Protein AF-A0A833QJR2-F1 (afdb_monomer_lite)

Radius of gyration: 20.32 Å; chains: 1; bounding box: 46×40×51 Å

Sequence (109 aa):
MKPFFLVALILAILLAFGTANAVQFQAFNYANGTAGGTRFDSQIGVRYTKQVMSTSTNFIWKTFNQKPADRKNVPLVIVAVEPDDYVAYMSNNAIHVSASYILRIIPAM

Structure (mmCIF, N/CA/C/O backbone):
data_AF-A0A833QJR2-F1
#
_entry.id   AF-A0A833QJR2-F1
#
loop_
_atom_site.group_PDB
_atom_site.id
_atom_site.type_symbol
_atom_site.label_atom_id
_atom_site.label_alt_id
_atom_site.label_comp_id
_atom_site.label_asym_id
_atom_site.label_entity_id
_atom_site.label_seq_id
_atom_site.pdbx_PDB_ins_code
_atom_site.Cartn_x
_atom_site.Cartn_y
_atom_site.Cartn_z
_atom_site.occupancy
_atom_site.B_iso_or_equiv
_atom_site.auth_seq_id
_atom_site.auth_comp_id
_atom_site.auth_asym_id
_atom_site.auth_atom_id
_atom_site.pdbx_PDB_model_num
ATOM 1 N N . MET A 1 1 ? -31.404 27.310 29.803 1.00 57.66 1 MET A N 1
ATOM 2 C CA . MET A 1 1 ? -30.860 25.946 30.009 1.00 57.66 1 MET A CA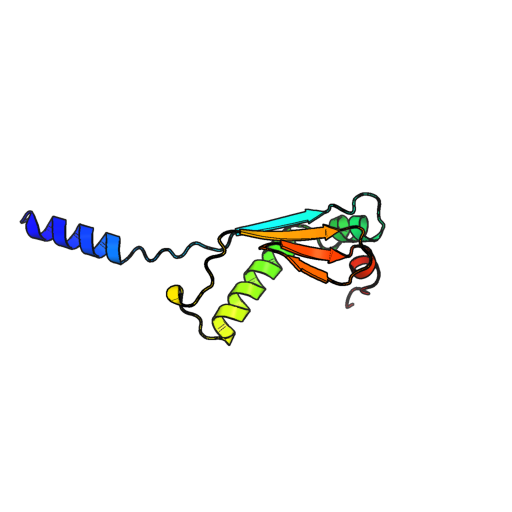 1
ATOM 3 C C . MET A 1 1 ? -29.735 26.046 31.029 1.00 57.66 1 MET A C 1
ATOM 5 O O . MET A 1 1 ? -28.914 26.942 30.897 1.00 57.66 1 MET A O 1
ATOM 9 N N . LYS A 1 2 ? -29.755 25.244 32.102 1.00 64.56 2 LYS A N 1
ATOM 10 C CA . LYS A 1 2 ? -28.814 25.388 33.231 1.00 64.56 2 LYS A CA 1
ATOM 11 C C . LYS A 1 2 ? -27.372 25.087 32.768 1.00 64.56 2 LYS A C 1
ATOM 13 O O . LYS A 1 2 ? -27.196 24.102 32.053 1.00 64.56 2 LYS A O 1
ATOM 18 N N . PRO A 1 3 ? -26.352 25.864 33.182 1.00 68.75 3 PRO A N 1
ATOM 19 C CA . PRO A 1 3 ? -24.968 25.737 32.695 1.00 68.75 3 PRO A CA 1
ATOM 20 C C . PRO A 1 3 ? -24.373 24.338 32.921 1.00 68.75 3 PRO A C 1
ATOM 22 O O . PRO A 1 3 ? -23.627 23.840 32.085 1.00 68.75 3 PRO A O 1
ATOM 25 N N . PHE A 1 4 ? -24.799 23.649 33.983 1.00 73.44 4 PHE A N 1
ATOM 26 C CA . PHE A 1 4 ? -24.443 22.253 34.255 1.00 73.44 4 PHE A CA 1
ATOM 27 C C . PHE A 1 4 ? -24.831 21.277 33.135 1.00 73.44 4 PHE A C 1
ATOM 29 O O . PHE A 1 4 ? -24.091 20.338 32.862 1.00 73.44 4 PHE A O 1
ATOM 36 N N . PHE A 1 5 ? -25.961 21.503 32.459 1.00 80.56 5 PHE A N 1
ATOM 37 C CA . PHE A 1 5 ? -26.412 20.637 31.367 1.00 80.56 5 PHE A CA 1
ATOM 38 C C . PHE A 1 5 ? -25.533 20.799 30.118 1.00 80.56 5 PHE A C 1
ATOM 40 O O . PHE A 1 5 ? -25.240 19.823 29.437 1.00 80.56 5 PHE A O 1
ATOM 47 N N . LEU A 1 6 ? -25.062 22.023 29.852 1.00 81.44 6 LEU A N 1
ATOM 48 C CA . LEU A 1 6 ? -24.154 22.315 28.740 1.00 81.44 6 LEU A CA 1
ATOM 49 C C . LEU A 1 6 ? -22.768 21.704 28.975 1.00 81.44 6 LEU A C 1
ATOM 51 O O . LEU A 1 6 ? -22.211 21.092 28.071 1.00 81.44 6 LEU A O 1
ATOM 55 N N . VAL A 1 7 ? -22.241 21.803 30.199 1.00 84.81 7 VAL A N 1
ATOM 56 C CA . VAL A 1 7 ? -20.946 21.206 30.569 1.00 84.81 7 VAL A CA 1
ATOM 57 C C . VAL A 1 7 ? -20.992 19.677 30.478 1.00 84.81 7 VAL A C 1
ATOM 59 O O . VAL A 1 7 ? -20.098 19.075 29.887 1.00 84.81 7 VAL A O 1
ATOM 62 N N . ALA A 1 8 ? -22.055 19.048 30.989 1.00 86.12 8 ALA A N 1
ATOM 63 C CA . ALA A 1 8 ? -22.240 17.600 30.891 1.00 86.12 8 ALA A CA 1
ATOM 64 C C . ALA A 1 8 ? -22.364 17.119 29.433 1.00 86.12 8 ALA A C 1
ATOM 66 O O . ALA A 1 8 ? -21.797 16.088 29.078 1.00 86.12 8 ALA A O 1
ATOM 67 N N . LEU A 1 9 ? -23.050 17.885 28.576 1.00 86.12 9 LEU A N 1
ATOM 68 C CA . LEU A 1 9 ? -23.179 17.575 27.152 1.00 86.12 9 LEU A CA 1
ATOM 69 C C . LEU A 1 9 ? -21.832 17.680 26.418 1.00 86.12 9 LEU A C 1
ATOM 71 O O . LEU A 1 9 ? -21.506 16.806 25.622 1.00 86.12 9 LEU A O 1
ATOM 75 N N . ILE A 1 10 ? -21.024 18.701 26.720 1.00 84.00 10 ILE A N 1
ATOM 76 C CA . ILE A 1 10 ? -19.678 18.865 26.148 1.00 84.00 10 ILE A CA 1
ATOM 77 C C . ILE A 1 10 ? -18.768 17.700 26.564 1.00 84.00 10 ILE A C 1
ATOM 79 O O . ILE A 1 10 ? -18.118 17.103 25.711 1.00 84.00 10 ILE A O 1
ATOM 83 N N . LEU A 1 11 ? -18.766 17.319 27.846 1.00 81.88 11 LEU A N 1
ATOM 84 C CA . LEU A 1 11 ? -18.008 16.163 28.342 1.00 81.88 11 LEU A CA 1
ATOM 85 C C . LEU A 1 11 ? -18.450 14.848 27.681 1.00 81.88 11 LEU A C 1
ATOM 87 O O . LEU A 1 11 ? -17.601 14.053 27.287 1.00 81.88 11 LEU A O 1
ATOM 91 N N . ALA A 1 12 ? -19.756 14.636 27.496 1.00 79.69 12 ALA A N 1
ATOM 92 C CA . ALA A 1 12 ? -20.280 13.459 26.803 1.00 79.69 12 ALA A CA 1
ATOM 93 C C . ALA A 1 12 ? -19.861 13.412 25.322 1.00 79.69 12 ALA A C 1
ATOM 95 O O . ALA A 1 12 ? -19.518 12.347 24.814 1.00 79.69 12 ALA A O 1
ATOM 96 N N . ILE A 1 13 ? -19.832 14.563 24.644 1.00 74.94 13 ILE A N 1
ATOM 97 C CA . ILE A 1 13 ? -19.364 14.685 23.258 1.00 74.94 13 ILE A CA 1
ATOM 98 C C . ILE A 1 13 ? -17.854 14.393 23.160 1.00 74.94 13 ILE A C 1
ATOM 100 O O . ILE A 1 13 ? -17.442 13.622 22.297 1.00 74.94 13 ILE A O 1
ATOM 104 N N . LEU A 1 14 ? -17.031 14.929 24.070 1.00 69.25 14 LEU A N 1
ATOM 105 C CA . LEU A 1 14 ? -15.589 14.639 24.129 1.00 69.25 14 LEU A CA 1
ATOM 106 C C . LEU A 1 14 ? -15.289 13.154 24.383 1.00 69.25 14 LEU A C 1
ATOM 108 O O . LEU A 1 14 ? -14.364 12.613 23.785 1.00 69.25 14 LEU A O 1
ATOM 112 N N . LEU A 1 15 ? -16.083 12.488 25.224 1.00 63.66 15 LEU A N 1
ATOM 113 C CA . LEU A 1 15 ? -15.967 11.047 25.477 1.00 63.66 15 LEU A CA 1
ATOM 114 C C . LEU A 1 15 ? -16.461 10.190 24.296 1.00 63.66 15 LEU A C 1
ATOM 116 O O . LEU A 1 15 ? -16.016 9.054 24.140 1.00 63.66 15 LEU A O 1
ATOM 120 N N . ALA A 1 16 ? -17.364 10.719 23.464 1.00 60.84 16 ALA A N 1
ATOM 121 C CA . ALA A 1 16 ? -17.889 10.037 22.280 1.00 60.84 16 ALA A CA 1
ATOM 122 C C . ALA A 1 16 ? -16.958 10.132 21.058 1.00 60.84 16 ALA A C 1
ATOM 124 O O . ALA A 1 16 ? -17.050 9.294 20.157 1.00 60.84 16 ALA A O 1
ATOM 125 N N . PHE A 1 17 ? -16.026 11.092 21.030 1.00 54.88 17 PHE A N 1
ATOM 126 C CA . PHE A 1 17 ? -14.938 11.123 20.051 1.00 54.88 17 PHE A CA 1
ATOM 127 C C . PHE A 1 17 ? -13.870 10.084 20.406 1.00 54.88 17 PHE A C 1
ATOM 129 O O . PHE A 1 17 ? -12.735 10.401 20.760 1.00 54.88 17 PHE A O 1
ATOM 136 N N . GLY A 1 18 ? -14.231 8.806 20.283 1.00 52.62 18 GLY A N 1
ATOM 137 C CA . GLY A 1 18 ? -13.243 7.748 20.156 1.00 52.62 18 GLY A CA 1
ATOM 138 C C . GLY A 1 18 ? -12.314 8.098 18.996 1.00 52.62 18 GLY A C 1
ATOM 139 O O . GLY A 1 18 ? -12.777 8.420 17.901 1.00 52.62 18 GLY A O 1
ATOM 140 N N . THR A 1 19 ? -11.007 8.067 19.238 1.00 50.69 19 THR A N 1
ATOM 141 C CA . THR A 1 19 ? -9.963 8.316 18.242 1.00 50.69 19 THR A CA 1
ATOM 142 C C . THR A 1 19 ? -9.937 7.181 17.217 1.00 50.69 19 THR A C 1
ATOM 144 O O . THR A 1 19 ? -9.024 6.361 17.164 1.00 50.69 19 THR A O 1
ATOM 147 N N . ALA A 1 20 ? -10.959 7.109 16.367 1.00 53.94 20 ALA A N 1
ATOM 148 C CA . ALA A 1 20 ? -10.938 6.301 15.163 1.00 53.94 20 ALA A CA 1
ATOM 149 C C . ALA A 1 20 ? -10.008 6.988 14.155 1.00 53.94 20 ALA A C 1
ATOM 151 O O . ALA A 1 20 ? -10.451 7.563 13.164 1.00 53.94 20 ALA A O 1
ATOM 152 N N . ASN A 1 21 ? -8.703 6.963 14.427 1.00 62.31 21 ASN A N 1
ATOM 153 C CA . ASN A 1 21 ? -7.713 7.349 13.439 1.00 62.31 21 ASN A CA 1
ATOM 154 C C . ASN A 1 21 ? -7.785 6.310 12.321 1.00 62.31 21 ASN A C 1
ATOM 156 O O . ASN A 1 21 ? -7.319 5.178 12.468 1.00 62.31 21 ASN A O 1
ATOM 160 N N . ALA A 1 22 ? -8.448 6.670 11.225 1.00 77.88 22 ALA A N 1
ATOM 161 C CA . ALA A 1 22 ? -8.428 5.866 10.020 1.00 77.88 22 ALA A CA 1
ATOM 162 C C . ALA A 1 22 ? -6.968 5.716 9.573 1.00 77.88 22 ALA A C 1
ATOM 164 O O . ALA A 1 22 ? -6.253 6.710 9.436 1.00 77.88 22 ALA A O 1
ATOM 165 N N . VAL A 1 23 ? -6.526 4.473 9.375 1.00 92.69 23 VAL A N 1
ATOM 166 C CA . VAL A 1 23 ? -5.175 4.189 8.884 1.00 92.69 23 VAL A CA 1
ATOM 167 C C . VAL A 1 23 ? -5.027 4.819 7.503 1.00 92.69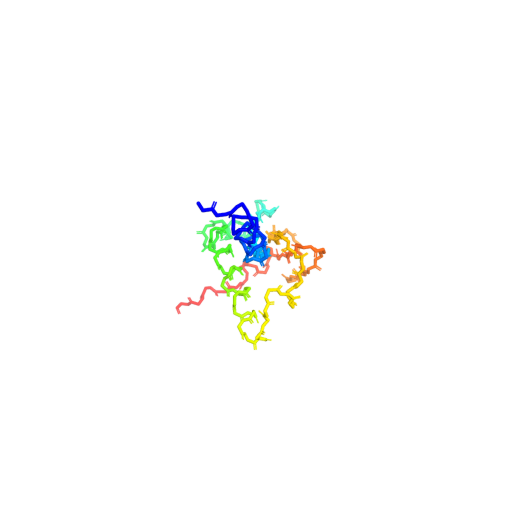 23 VAL A C 1
ATOM 169 O O . VAL A 1 23 ? -5.826 4.556 6.601 1.00 92.69 23 VAL A O 1
ATOM 172 N N . GLN A 1 24 ? -4.013 5.663 7.338 1.00 96.00 24 GLN A N 1
ATOM 173 C CA . GLN A 1 24 ? -3.659 6.232 6.049 1.00 96.00 24 GLN A CA 1
ATOM 174 C C . GLN A 1 24 ? -2.782 5.250 5.277 1.00 96.00 24 GLN A C 1
ATOM 176 O O . GLN A 1 24 ? -1.898 4.607 5.841 1.00 96.00 24 GLN A O 1
ATOM 181 N N . PHE A 1 25 ? -3.006 5.168 3.967 1.00 97.25 25 PHE A N 1
ATOM 182 C CA . PHE A 1 25 ? -2.230 4.307 3.080 1.00 97.25 25 PHE A CA 1
ATOM 183 C C . PHE A 1 25 ? -1.534 5.128 2.005 1.00 97.25 25 PHE A C 1
ATOM 185 O O . PHE A 1 25 ? -2.166 5.931 1.304 1.00 97.25 25 PHE A O 1
ATOM 192 N N . GLN A 1 26 ? -0.242 4.878 1.843 1.00 98.19 26 GLN A N 1
ATOM 193 C CA . GLN A 1 26 ? 0.564 5.387 0.741 1.00 98.19 26 GLN A CA 1
ATOM 194 C C . GLN A 1 26 ? 1.197 4.216 -0.003 1.00 98.19 26 GLN A C 1
ATOM 196 O O . GLN A 1 26 ? 1.431 3.157 0.577 1.00 98.19 26 GLN A O 1
ATOM 201 N N . ALA A 1 27 ? 1.444 4.398 -1.296 1.00 98.00 27 ALA A N 1
ATOM 202 C CA . ALA A 1 27 ? 2.179 3.431 -2.089 1.00 98.00 27 ALA A CA 1
ATOM 203 C C . ALA A 1 27 ? 3.111 4.166 -3.050 1.00 98.00 27 ALA A C 1
ATOM 205 O O . ALA A 1 27 ? 2.711 5.177 -3.631 1.00 98.00 27 ALA A O 1
ATOM 206 N N . PHE A 1 28 ? 4.326 3.652 -3.199 1.00 98.12 28 PHE A N 1
ATOM 207 C CA . PHE A 1 28 ? 5.377 4.234 -4.021 1.00 98.12 28 PHE A CA 1
ATOM 208 C C . PHE A 1 28 ? 6.027 3.163 -4.887 1.00 98.12 28 PHE A C 1
ATOM 210 O O . PHE A 1 28 ? 6.212 2.027 -4.449 1.00 98.12 28 PHE A O 1
ATOM 217 N N . ASN A 1 29 ? 6.397 3.554 -6.104 1.00 97.81 29 ASN A N 1
ATOM 218 C CA . ASN A 1 29 ? 7.236 2.756 -6.981 1.00 97.81 29 ASN A CA 1
A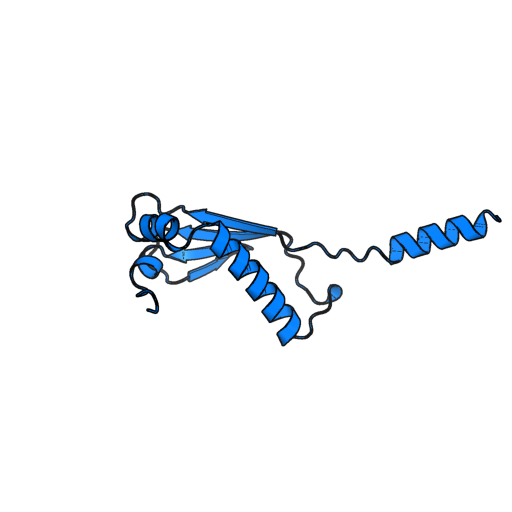TOM 219 C C . ASN A 1 29 ? 8.666 3.305 -6.953 1.00 97.81 29 ASN A C 1
ATOM 221 O O . ASN A 1 29 ? 8.949 4.340 -7.555 1.00 97.81 29 ASN A O 1
ATOM 225 N N . TYR A 1 30 ? 9.555 2.621 -6.235 1.00 97.81 30 TYR A N 1
ATOM 226 C CA . TYR A 1 30 ? 10.991 2.909 -6.226 1.00 97.81 30 TYR A CA 1
ATOM 227 C C . TYR A 1 30 ? 11.757 2.077 -7.263 1.00 97.81 30 TYR A C 1
ATOM 229 O O . TYR A 1 30 ? 12.937 2.318 -7.494 1.00 97.81 30 TYR A O 1
ATOM 237 N N . ALA A 1 31 ? 11.089 1.146 -7.947 1.00 97.06 31 ALA A N 1
ATOM 238 C CA . ALA A 1 31 ? 11.672 0.277 -8.964 1.00 97.06 31 ALA A CA 1
ATOM 239 C C . ALA A 1 31 ? 11.541 0.843 -10.393 1.00 97.06 31 ALA A C 1
ATOM 241 O O . ALA A 1 31 ? 11.377 0.088 -11.360 1.00 97.06 31 ALA A O 1
ATOM 242 N N . ASN A 1 32 ? 11.594 2.170 -10.541 1.00 93.75 32 ASN A N 1
ATOM 243 C CA . ASN A 1 32 ? 11.513 2.841 -11.840 1.00 93.75 32 ASN A CA 1
ATOM 244 C C . ASN A 1 32 ? 12.623 2.348 -12.781 1.00 93.75 32 ASN A C 1
ATOM 246 O O . ASN A 1 32 ? 13.777 2.214 -12.382 1.00 93.75 32 ASN A O 1
ATOM 250 N N . GLY A 1 33 ? 12.270 2.069 -14.037 1.00 94.00 33 GLY A N 1
ATOM 251 C CA . GLY A 1 33 ? 13.197 1.521 -15.034 1.00 94.00 33 GLY A CA 1
ATOM 252 C C . GLY A 1 33 ? 13.342 -0.006 -15.009 1.00 94.00 33 GLY A C 1
ATOM 253 O O . GLY A 1 33 ? 13.946 -0.565 -15.921 1.00 94.00 33 GLY A O 1
ATOM 254 N N . THR A 1 34 ? 12.750 -0.702 -14.033 1.00 96.44 34 THR A N 1
ATOM 255 C CA . THR A 1 34 ? 12.636 -2.169 -14.062 1.00 96.44 34 THR A CA 1
ATOM 256 C C . THR A 1 34 ? 11.343 -2.604 -14.754 1.00 96.44 34 THR A C 1
ATOM 258 O O . THR A 1 34 ? 10.316 -1.932 -14.649 1.00 96.44 34 THR A O 1
ATOM 261 N N . ALA A 1 35 ? 11.345 -3.774 -15.400 1.00 95.88 35 ALA A N 1
ATOM 262 C CA . ALA A 1 35 ? 10.131 -4.328 -16.008 1.00 95.88 35 ALA A CA 1
ATOM 263 C C . ALA A 1 35 ? 9.010 -4.569 -14.974 1.00 95.88 35 ALA A C 1
ATOM 265 O O . ALA A 1 35 ? 7.832 -4.380 -15.274 1.00 95.88 35 ALA A O 1
ATOM 266 N N . GLY A 1 36 ? 9.373 -4.933 -13.740 1.00 95.56 36 GLY A N 1
ATOM 267 C CA . GLY A 1 36 ? 8.435 -5.075 -12.628 1.00 95.56 36 GLY A CA 1
ATOM 268 C C . GLY A 1 36 ? 7.812 -3.754 -12.181 1.00 95.56 36 GLY A C 1
ATOM 269 O O . GLY A 1 36 ? 6.599 -3.685 -12.001 1.00 95.56 36 GLY A O 1
ATOM 270 N N . GLY A 1 37 ? 8.616 -2.692 -12.074 1.00 96.88 37 GLY A N 1
ATOM 271 C CA . GLY A 1 37 ? 8.134 -1.342 -11.785 1.00 96.88 37 GLY A CA 1
ATOM 272 C C . GLY A 1 37 ? 7.219 -0.816 -12.891 1.00 96.88 37 GLY A C 1
ATOM 273 O O . GLY A 1 37 ? 6.123 -0.342 -12.606 1.00 96.88 37 GLY A O 1
ATOM 274 N N . THR A 1 38 ? 7.595 -0.991 -14.163 1.00 97.50 38 THR A N 1
ATOM 275 C CA . THR A 1 38 ? 6.726 -0.648 -15.304 1.00 97.50 38 THR A CA 1
ATOM 276 C C . THR A 1 38 ? 5.402 -1.402 -15.250 1.00 97.50 38 THR A C 1
ATOM 278 O O . THR A 1 38 ? 4.340 -0.829 -15.505 1.00 97.50 38 THR A O 1
ATOM 281 N N . ARG A 1 39 ? 5.435 -2.690 -14.898 1.00 95.75 39 ARG A N 1
ATOM 282 C CA . ARG A 1 39 ? 4.221 -3.485 -14.735 1.00 95.75 39 ARG A CA 1
ATOM 283 C C . ARG A 1 39 ? 3.360 -2.993 -13.574 1.00 95.75 39 ARG A C 1
ATOM 285 O O . ARG A 1 39 ? 2.143 -2.917 -13.730 1.00 95.75 39 ARG A O 1
ATOM 292 N N . PHE A 1 40 ? 3.969 -2.643 -12.442 1.00 96.38 40 PHE A N 1
ATOM 293 C CA . PHE A 1 40 ? 3.249 -2.054 -11.320 1.00 96.38 40 PHE A CA 1
ATOM 294 C C . PHE A 1 40 ? 2.501 -0.794 -11.761 1.00 96.38 40 PHE A C 1
ATOM 296 O O . PHE A 1 40 ? 1.290 -0.741 -11.581 1.00 96.38 40 PHE A O 1
ATOM 303 N N . ASP A 1 41 ? 3.165 0.160 -12.410 1.00 97.06 41 ASP A N 1
ATOM 304 C CA . ASP A 1 41 ? 2.525 1.419 -12.812 1.00 97.06 41 ASP A CA 1
ATOM 305 C C . ASP A 1 41 ? 1.435 1.238 -13.875 1.00 97.06 41 ASP A C 1
ATOM 307 O O . ASP A 1 41 ? 0.408 1.914 -13.828 1.00 97.06 41 ASP A O 1
ATOM 311 N N . SER A 1 42 ? 1.637 0.318 -14.822 1.00 95.19 42 SER A N 1
ATOM 312 C CA . SER A 1 42 ? 0.725 0.130 -15.960 1.00 95.19 42 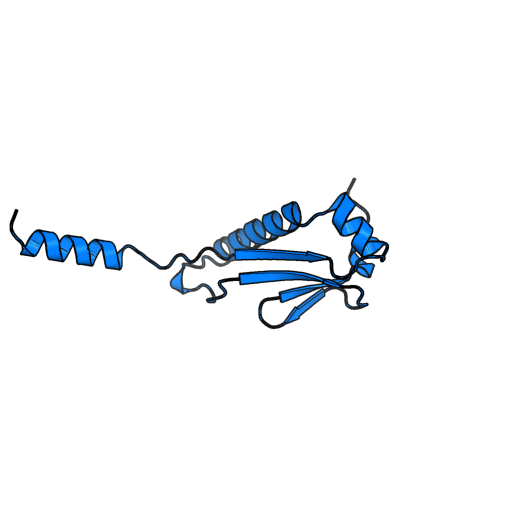SER A CA 1
ATOM 313 C C . SER A 1 42 ? -0.470 -0.783 -15.679 1.00 95.19 42 SER A C 1
ATOM 315 O O . SER A 1 42 ? -1.518 -0.597 -16.295 1.00 95.19 42 SER A O 1
ATOM 317 N N . GLN A 1 43 ? -0.336 -1.771 -14.786 1.00 95.00 43 GLN A N 1
ATOM 318 C CA . GLN A 1 43 ? -1.356 -2.815 -14.587 1.00 95.00 43 GLN A CA 1
ATOM 319 C C . GLN A 1 43 ? -1.951 -2.853 -13.177 1.00 95.00 43 GLN A C 1
ATOM 321 O O . GLN A 1 43 ? -3.079 -3.311 -13.014 1.00 95.00 43 GLN A O 1
ATOM 326 N N . ILE A 1 44 ? -1.214 -2.411 -12.153 1.00 94.88 44 ILE A N 1
ATOM 327 C CA . ILE A 1 44 ? -1.642 -2.503 -10.748 1.00 94.88 44 ILE A CA 1
ATOM 328 C C . ILE A 1 44 ? -1.979 -1.102 -10.236 1.00 94.88 44 ILE A C 1
ATOM 330 O O . ILE A 1 44 ? -3.131 -0.773 -9.967 1.00 94.88 44 ILE A O 1
ATOM 334 N N . GLY A 1 45 ? -0.968 -0.249 -10.143 1.00 95.75 45 GLY A N 1
ATOM 335 C CA . GLY A 1 45 ? -1.077 1.154 -9.798 1.00 95.75 45 GLY A CA 1
ATOM 336 C C . GLY A 1 45 ? -1.259 1.426 -8.304 1.00 95.75 45 GLY A C 1
ATOM 337 O O . GLY A 1 45 ? -1.783 0.634 -7.511 1.00 95.75 45 GLY A O 1
ATOM 338 N N . VAL A 1 46 ? -0.861 2.638 -7.919 1.00 97.62 46 VAL A N 1
ATOM 339 C CA . VAL A 1 46 ? -0.951 3.157 -6.544 1.00 97.62 46 VAL A CA 1
ATOM 340 C C . VAL A 1 46 ? -2.390 3.153 -6.019 1.00 97.62 46 VAL A C 1
ATOM 342 O O . VAL A 1 46 ? -2.632 2.809 -4.861 1.00 97.62 46 VAL A O 1
ATOM 345 N N . ARG A 1 47 ? -3.369 3.514 -6.859 1.00 97.75 47 ARG A N 1
ATOM 346 C CA . ARG A 1 47 ? -4.780 3.604 -6.448 1.00 97.75 47 ARG A CA 1
ATOM 347 C C . ARG A 1 47 ? -5.335 2.247 -6.020 1.00 97.75 47 ARG A C 1
ATOM 349 O O . ARG A 1 47 ? -5.906 2.151 -4.934 1.00 97.75 47 ARG A O 1
ATOM 356 N N . TYR A 1 48 ? -5.157 1.222 -6.851 1.00 96.81 48 TYR A N 1
ATOM 357 C CA . TYR A 1 48 ? -5.615 -0.130 -6.542 1.00 96.81 48 TYR A CA 1
ATOM 358 C C . TYR A 1 48 ? -4.897 -0.686 -5.310 1.00 96.81 48 TYR A C 1
ATOM 360 O O . TYR A 1 48 ? -5.540 -1.220 -4.412 1.00 96.81 48 TYR A O 1
ATOM 368 N N . THR A 1 49 ? -3.585 -0.459 -5.204 1.00 97.50 49 THR A N 1
ATOM 369 C CA . THR A 1 49 ? -2.789 -0.878 -4.040 1.00 97.50 49 THR A CA 1
ATOM 370 C C . THR A 1 49 ? -3.357 -0.311 -2.738 1.00 97.50 49 THR A C 1
ATOM 372 O O . THR A 1 49 ? -3.610 -1.054 -1.792 1.00 97.50 49 THR A O 1
ATOM 375 N N . LYS A 1 50 ? -3.660 0.993 -2.693 1.00 97.75 50 LYS A N 1
ATOM 376 C CA . LYS A 1 50 ? -4.290 1.632 -1.524 1.00 97.75 50 LYS A CA 1
ATOM 377 C C . LYS A 1 50 ? -5.683 1.073 -1.218 1.00 97.75 50 LYS A C 1
ATOM 379 O O . LYS A 1 50 ? -6.034 0.931 -0.047 1.00 97.75 50 LYS A O 1
ATOM 384 N N . GLN A 1 51 ? -6.471 0.755 -2.245 1.00 97.25 51 GLN A N 1
ATOM 385 C CA . GLN A 1 51 ? -7.782 0.129 -2.075 1.00 97.25 51 GLN A CA 1
ATOM 386 C C . GLN A 1 51 ? -7.652 -1.266 -1.450 1.00 97.25 51 GLN A C 1
ATOM 388 O O . GLN A 1 51 ? -8.318 -1.541 -0.455 1.00 97.25 51 GLN A O 1
ATOM 393 N N . VAL A 1 52 ? -6.767 -2.117 -1.979 1.00 97.06 52 VAL A N 1
ATOM 394 C CA . VAL A 1 52 ? -6.503 -3.455 -1.428 1.00 97.06 52 VAL A CA 1
ATOM 395 C C . VAL A 1 52 ? -5.998 -3.356 0.007 1.00 97.06 52 VAL A C 1
ATOM 397 O O . VAL A 1 52 ? -6.482 -4.093 0.857 1.00 97.06 52 VAL A O 1
ATOM 400 N N . MET A 1 53 ? -5.100 -2.418 0.316 1.00 97.12 53 MET A N 1
ATOM 401 C CA . MET A 1 53 ? -4.630 -2.193 1.686 1.00 97.12 53 MET A CA 1
ATOM 402 C C . MET A 1 53 ? -5.779 -1.855 2.642 1.00 97.12 53 MET A C 1
ATOM 404 O O . MET A 1 53 ? -5.917 -2.489 3.687 1.00 97.12 53 MET A O 1
ATOM 408 N N . SER A 1 54 ? -6.656 -0.924 2.259 1.00 95.94 54 SER A N 1
ATOM 409 C CA . SER A 1 54 ? -7.831 -0.571 3.063 1.00 95.94 54 SER A CA 1
ATOM 410 C C . SER A 1 54 ? -8.783 -1.757 3.254 1.00 95.94 54 SER A C 1
ATOM 412 O O . SER A 1 54 ? -9.220 -2.032 4.376 1.00 95.94 54 SER A O 1
ATOM 414 N N . THR A 1 55 ? -9.077 -2.502 2.184 1.00 97.31 55 THR A N 1
ATOM 415 C CA . THR A 1 55 ? -9.934 -3.693 2.248 1.00 97.31 55 THR A CA 1
ATOM 416 C C . THR A 1 55 ? -9.317 -4.782 3.125 1.00 97.31 55 THR A C 1
ATOM 418 O O . THR A 1 55 ? -10.016 -5.329 3.976 1.00 97.31 55 THR A O 1
ATOM 421 N N . SER A 1 56 ? -8.018 -5.053 2.993 1.00 96.69 56 SER A N 1
ATOM 422 C CA . SER A 1 56 ? -7.285 -6.038 3.797 1.00 96.69 56 SER A CA 1
ATOM 423 C C . SER A 1 56 ? -7.248 -5.661 5.276 1.00 96.69 56 SER A C 1
ATOM 425 O O . SER A 1 56 ? -7.505 -6.506 6.129 1.00 96.69 56 SER A O 1
ATOM 427 N N . THR A 1 57 ? -7.008 -4.389 5.608 1.00 95.38 57 THR A N 1
ATOM 428 C CA . THR A 1 57 ? -7.072 -3.910 6.996 1.00 95.38 57 THR A CA 1
ATOM 429 C C . THR A 1 57 ? -8.463 -4.112 7.596 1.00 95.38 57 THR A C 1
ATOM 431 O O . THR A 1 57 ? -8.587 -4.644 8.698 1.00 95.38 57 THR A O 1
ATOM 434 N N . ASN A 1 58 ? -9.521 -3.764 6.858 1.00 94.44 58 ASN A N 1
ATOM 435 C CA . ASN A 1 58 ? -10.894 -3.993 7.307 1.00 94.44 58 ASN A CA 1
ATOM 436 C C . ASN A 1 58 ? -11.227 -5.485 7.441 1.00 94.44 58 ASN A C 1
ATOM 438 O O . ASN A 1 58 ? -11.930 -5.869 8.375 1.00 94.44 58 ASN A O 1
ATOM 442 N N . PHE A 1 59 ? -10.728 -6.321 6.528 1.00 96.81 59 PHE A N 1
ATOM 443 C CA . PHE A 1 59 ? -10.863 -7.772 6.604 1.00 96.81 59 PHE A CA 1
ATOM 444 C C . PHE A 1 59 ? -10.218 -8.310 7.884 1.00 96.81 59 PHE A C 1
ATOM 446 O O . PHE A 1 59 ? -10.890 -8.990 8.646 1.00 96.81 59 PHE A O 1
ATOM 453 N N . ILE A 1 60 ? -8.971 -7.931 8.181 1.00 95.44 60 ILE A N 1
ATOM 454 C CA . ILE A 1 60 ? -8.259 -8.332 9.405 1.00 95.44 60 ILE A CA 1
ATOM 455 C C . ILE A 1 60 ? -9.045 -7.908 10.651 1.00 95.44 60 ILE A C 1
ATOM 457 O O . ILE A 1 60 ? -9.314 -8.740 11.517 1.00 95.44 60 ILE A O 1
ATOM 461 N N . TRP A 1 61 ? -9.472 -6.643 10.737 1.00 94.75 61 TRP A N 1
ATOM 462 C CA . TRP A 1 61 ? -10.240 -6.164 11.891 1.00 94.75 61 TRP A CA 1
ATOM 463 C C . TRP A 1 61 ? -11.538 -6.943 12.101 1.00 94.75 61 TRP A C 1
ATOM 465 O O . TRP A 1 61 ? -11.878 -7.243 13.243 1.00 94.75 61 TRP A O 1
ATOM 475 N N . LYS A 1 62 ? -12.250 -7.293 11.023 1.00 96.38 62 LYS A N 1
ATOM 476 C CA . LYS A 1 62 ? -13.476 -8.099 11.098 1.00 96.38 62 LYS A CA 1
ATOM 477 C C . LYS A 1 62 ? -13.184 -9.543 11.499 1.00 96.38 62 LYS A C 1
ATOM 479 O O . LYS A 1 62 ? -13.829 -10.048 12.410 1.00 96.38 62 LYS A O 1
ATOM 484 N N . THR A 1 63 ? -12.202 -10.178 10.862 1.00 98.00 63 THR A N 1
ATOM 485 C CA . THR A 1 63 ? -11.824 -11.578 11.104 1.00 98.00 63 THR A CA 1
ATOM 486 C C . THR A 1 63 ? -11.418 -11.813 12.555 1.00 98.00 63 THR A C 1
ATOM 488 O O . THR A 1 63 ? -11.817 -12.808 13.150 1.00 98.00 63 THR A O 1
ATOM 491 N N . PHE A 1 64 ? -10.677 -10.877 13.151 1.00 96.88 64 PHE A N 1
ATOM 492 C CA . PHE A 1 64 ? -10.231 -10.976 14.543 1.00 96.88 64 PHE A CA 1
ATOM 493 C C . PHE A 1 64 ? -11.120 -10.214 15.536 1.00 96.88 64 PHE A C 1
ATOM 495 O O . PHE A 1 64 ? -10.755 -10.095 16.701 1.00 96.88 64 PHE A O 1
ATOM 502 N N . ASN A 1 65 ? -12.267 -9.687 15.092 1.00 95.56 65 ASN A N 1
ATOM 503 C CA . ASN A 1 65 ? -13.200 -8.906 15.910 1.00 95.56 65 ASN A CA 1
ATOM 504 C C . ASN A 1 65 ? -12.532 -7.760 16.712 1.00 95.56 65 ASN A C 1
ATOM 506 O O . ASN A 1 65 ? -12.857 -7.525 17.875 1.00 95.56 65 ASN A O 1
ATOM 510 N N . GLN A 1 66 ? -11.582 -7.045 16.095 1.00 92.75 66 GLN A N 1
ATOM 511 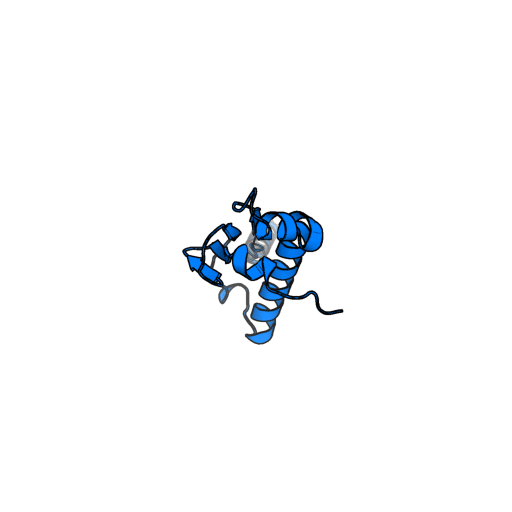C CA . GLN A 1 66 ? -10.819 -5.976 16.747 1.00 92.75 66 GLN A CA 1
ATOM 512 C C . GLN A 1 66 ? -11.625 -4.676 16.849 1.00 92.75 66 GLN A C 1
ATOM 514 O O . GLN A 1 66 ? -11.900 -3.990 15.848 1.00 92.75 66 GLN A O 1
ATOM 519 N N . LYS A 1 67 ? -11.933 -4.275 18.084 1.00 91.50 67 LYS A N 1
ATOM 520 C CA . LYS A 1 67 ? -12.481 -2.950 18.394 1.00 91.50 67 LYS A CA 1
ATOM 521 C C . LYS A 1 67 ? -11.381 -1.893 18.246 1.00 91.50 67 LYS A C 1
ATOM 523 O O . LYS A 1 67 ? -10.204 -2.240 18.265 1.00 91.50 67 LYS A O 1
ATOM 528 N N . PRO A 1 68 ? -11.715 -0.595 18.116 1.00 88.88 68 PRO A N 1
ATOM 529 C CA . PRO A 1 68 ? -10.709 0.461 17.979 1.00 88.88 68 PRO A CA 1
ATOM 530 C C . PRO A 1 68 ? -9.588 0.422 19.030 1.00 88.88 68 PRO A C 1
ATOM 532 O O . PRO A 1 68 ? -8.440 0.660 18.677 1.00 88.88 68 PRO A O 1
ATOM 535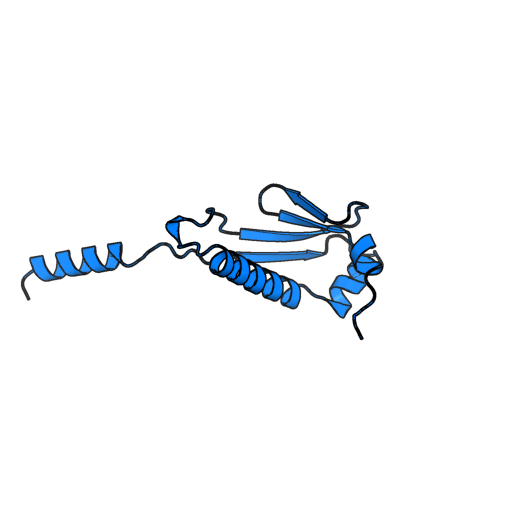 N N . ALA A 1 69 ? -9.903 0.055 20.277 1.00 89.94 69 ALA A N 1
ATOM 536 C CA . ALA A 1 69 ? -8.931 -0.068 21.366 1.00 89.94 69 ALA A CA 1
ATOM 537 C C . ALA A 1 69 ? -7.957 -1.257 21.220 1.00 89.94 69 ALA A C 1
ATOM 539 O O . ALA A 1 69 ? -6.868 -1.214 21.782 1.00 89.94 69 ALA A O 1
ATOM 540 N N . ASP A 1 70 ? -8.326 -2.289 20.456 1.00 92.00 70 ASP A N 1
ATOM 541 C CA . ASP A 1 70 ? -7.506 -3.492 20.247 1.00 92.00 70 ASP A CA 1
ATOM 542 C C . ASP A 1 70 ? -6.521 -3.320 19.079 1.00 92.00 70 ASP A C 1
ATOM 544 O O . ASP A 1 70 ? -5.608 -4.124 18.878 1.00 92.00 70 ASP A O 1
ATOM 548 N N . ARG A 1 71 ? -6.726 -2.288 18.253 1.00 90.88 71 ARG A N 1
ATOM 549 C CA . ARG A 1 71 ? -5.942 -2.056 17.038 1.00 90.88 71 ARG A CA 1
ATOM 550 C C . ARG A 1 71 ? -4.591 -1.465 17.406 1.00 90.88 71 ARG A C 1
ATOM 552 O O . ARG A 1 71 ? -4.500 -0.493 18.153 1.00 90.88 71 ARG A O 1
ATOM 559 N N . LYS A 1 72 ? -3.529 -1.990 16.792 1.00 89.81 72 LYS A N 1
ATOM 560 C CA . LYS A 1 72 ? -2.200 -1.375 16.871 1.00 89.81 72 LYS A CA 1
ATOM 561 C C . LYS A 1 72 ? -2.281 0.071 16.365 1.00 89.81 72 LYS A C 1
ATOM 563 O O . LYS A 1 72 ? -2.804 0.315 15.278 1.00 89.81 72 LYS A O 1
ATOM 568 N N . ASN A 1 73 ? -1.729 1.015 17.126 1.00 90.44 73 ASN A N 1
ATOM 569 C CA . ASN A 1 73 ? -1.709 2.427 16.748 1.00 90.44 73 ASN A CA 1
ATOM 570 C C . ASN A 1 73 ? -0.667 2.691 15.646 1.00 90.44 73 ASN A C 1
ATOM 572 O O . ASN A 1 73 ? 0.466 3.079 15.923 1.00 90.44 73 ASN A O 1
ATOM 576 N N . VAL A 1 74 ? -1.053 2.438 14.395 1.00 92.06 74 VAL A N 1
ATOM 577 C CA . VAL A 1 74 ? -0.248 2.709 13.197 1.00 92.06 74 VAL A CA 1
ATOM 578 C C . VAL A 1 74 ? -1.043 3.649 12.288 1.00 92.06 74 VAL A C 1
ATOM 580 O O . VAL A 1 74 ? -1.899 3.185 11.536 1.00 92.06 74 VAL A O 1
ATOM 583 N N . PRO A 1 75 ? -0.807 4.971 12.353 1.00 91.88 75 PRO A N 1
ATOM 584 C CA . PRO A 1 75 ? -1.610 5.940 11.608 1.00 91.88 75 PRO A CA 1
ATOM 585 C C . PRO A 1 75 ? -1.301 5.961 10.105 1.00 91.88 75 PRO A C 1
ATOM 587 O O . PRO A 1 75 ? -2.129 6.426 9.326 1.00 91.88 75 PRO A O 1
ATOM 590 N N . LEU A 1 76 ? -0.135 5.459 9.689 1.00 95.12 76 LEU A N 1
ATOM 591 C CA . LEU A 1 76 ? 0.310 5.425 8.298 1.00 95.12 76 LEU A CA 1
ATOM 592 C C . LEU A 1 76 ? 0.955 4.076 7.991 1.00 95.12 76 LEU A C 1
ATOM 594 O O . LEU A 1 76 ? 1.871 3.667 8.701 1.00 95.12 76 LEU A O 1
ATOM 598 N N . VAL A 1 77 ? 0.514 3.439 6.908 1.00 97.19 77 VAL A N 1
ATOM 599 C CA . VAL A 1 77 ? 1.160 2.265 6.316 1.00 97.19 77 VAL A CA 1
ATOM 600 C C . VAL A 1 77 ? 1.595 2.595 4.892 1.00 97.19 77 VAL A C 1
ATOM 602 O O . VAL A 1 77 ? 0.821 3.145 4.103 1.00 97.19 77 VAL A O 1
ATOM 605 N N . ILE A 1 78 ? 2.838 2.252 4.565 1.00 98.31 78 ILE A N 1
ATOM 606 C CA . ILE A 1 78 ? 3.442 2.489 3.252 1.00 98.31 78 ILE A CA 1
ATOM 607 C C . ILE A 1 78 ? 3.614 1.150 2.533 1.00 98.31 78 ILE A C 1
ATOM 609 O O . ILE A 1 78 ? 4.029 0.176 3.150 1.00 98.31 78 ILE A O 1
ATOM 613 N N . VAL A 1 79 ? 3.319 1.097 1.236 1.00 98.25 79 VAL A N 1
ATOM 614 C CA . VAL A 1 79 ? 3.742 0.003 0.352 1.00 98.25 79 VAL A CA 1
ATOM 615 C C . VAL A 1 79 ? 4.824 0.532 -0.585 1.00 98.25 79 VAL A C 1
ATOM 617 O O . VAL A 1 79 ? 4.577 1.461 -1.350 1.00 98.25 79 VAL A O 1
ATOM 620 N N . ALA A 1 80 ? 6.018 -0.037 -0.519 1.00 97.94 80 ALA A N 1
ATOM 621 C CA . ALA A 1 80 ? 7.163 0.334 -1.336 1.00 97.94 80 ALA A CA 1
ATOM 622 C C . ALA A 1 80 ? 7.448 -0.793 -2.334 1.00 97.94 80 ALA A C 1
ATOM 624 O O . ALA A 1 80 ? 7.760 -1.911 -1.929 1.00 97.94 80 ALA A O 1
ATOM 625 N N . VAL A 1 81 ? 7.315 -0.515 -3.632 1.00 98.00 81 VAL A N 1
ATOM 626 C CA . VAL A 1 81 ? 7.777 -1.432 -4.681 1.00 98.00 81 VAL A CA 1
ATOM 627 C C . VAL A 1 81 ? 9.249 -1.159 -4.940 1.00 98.00 81 VAL A C 1
ATOM 629 O O . VAL A 1 81 ? 9.602 -0.053 -5.346 1.00 98.00 81 VAL A O 1
ATOM 632 N N . GLU A 1 82 ? 10.094 -2.156 -4.709 1.00 97.44 82 GLU A N 1
ATOM 633 C CA . GLU A 1 82 ? 11.551 -2.013 -4.709 1.00 97.44 82 GLU A CA 1
ATOM 634 C C . GLU A 1 82 ? 12.221 -2.947 -5.727 1.00 97.44 82 GLU A C 1
ATOM 636 O O . GLU A 1 82 ? 11.683 -4.016 -6.040 1.00 97.44 82 GLU A O 1
ATOM 641 N N . PRO A 1 83 ? 13.386 -2.558 -6.276 1.00 94.50 83 PRO A N 1
ATOM 642 C CA . PRO A 1 83 ? 14.153 -3.362 -7.226 1.00 94.50 83 PRO A CA 1
ATOM 643 C C . PRO A 1 83 ? 14.986 -4.457 -6.527 1.00 94.50 83 PRO A C 1
ATOM 645 O O . PRO A 1 83 ? 16.120 -4.715 -6.921 1.00 94.50 83 PRO A O 1
ATOM 648 N N . ASP A 1 84 ? 14.419 -5.100 -5.507 1.00 87.94 84 ASP A N 1
ATOM 649 C CA . ASP A 1 84 ? 15.103 -6.080 -4.660 1.00 87.94 84 ASP A CA 1
ATOM 650 C C . ASP A 1 84 ? 14.677 -7.518 -5.004 1.00 87.94 84 ASP A C 1
ATOM 652 O O . ASP A 1 84 ? 13.640 -7.749 -5.635 1.00 87.94 84 ASP A O 1
ATOM 656 N N . ASP A 1 85 ? 15.457 -8.510 -4.564 1.00 83.25 85 ASP A N 1
ATOM 657 C CA . ASP A 1 85 ? 15.232 -9.930 -4.885 1.00 83.25 85 ASP A CA 1
ATOM 658 C C . ASP A 1 85 ? 14.375 -10.698 -3.858 1.00 83.25 85 ASP A C 1
ATOM 660 O O . ASP A 1 85 ? 13.954 -11.830 -4.117 1.00 83.25 85 ASP A O 1
ATOM 664 N N . TYR A 1 86 ? 14.073 -10.107 -2.698 1.00 88.44 86 TYR A N 1
ATOM 665 C CA . TYR A 1 86 ? 13.162 -10.705 -1.713 1.00 88.44 86 TYR A CA 1
ATOM 666 C C . TYR A 1 86 ? 11.713 -10.622 -2.183 1.00 88.44 86 TYR A C 1
ATOM 668 O O . TYR A 1 86 ? 11.314 -9.618 -2.741 1.00 88.44 86 TYR A O 1
ATOM 676 N N . VAL A 1 87 ? 10.871 -11.618 -1.899 1.00 93.69 87 VAL A N 1
ATOM 677 C CA . VAL A 1 87 ? 9.460 -11.585 -2.342 1.00 93.69 87 VAL A CA 1
ATOM 678 C C . VAL A 1 87 ? 8.715 -10.372 -1.769 1.00 93.69 87 VAL A C 1
ATOM 680 O O . VAL A 1 87 ? 8.187 -9.544 -2.512 1.00 93.69 87 VAL A O 1
ATOM 683 N N . ALA A 1 88 ? 8.677 -10.281 -0.442 1.00 95.06 88 ALA A N 1
ATOM 684 C CA . ALA A 1 88 ? 8.178 -9.138 0.301 1.00 95.06 88 ALA A CA 1
ATOM 685 C C . ALA A 1 88 ? 8.638 -9.238 1.759 1.00 95.06 88 ALA A C 1
ATOM 687 O O . ALA A 1 88 ? 8.835 -10.340 2.277 1.00 95.06 88 ALA A O 1
ATOM 688 N N . TYR A 1 89 ? 8.755 -8.103 2.437 1.00 95.50 89 TYR A N 1
ATOM 689 C CA . TYR A 1 89 ? 8.968 -8.053 3.880 1.00 95.50 89 TYR A CA 1
ATOM 690 C C . TYR A 1 89 ? 8.322 -6.806 4.479 1.00 95.50 89 TYR A C 1
ATOM 692 O O . TYR A 1 89 ? 7.844 -5.919 3.774 1.00 95.50 89 TYR A O 1
ATOM 700 N N . MET A 1 90 ? 8.285 -6.745 5.805 1.00 95.38 90 MET A N 1
ATOM 701 C CA . MET A 1 90 ? 7.781 -5.589 6.530 1.00 95.38 90 MET A CA 1
ATOM 702 C C . MET A 1 90 ? 8.863 -5.064 7.465 1.00 95.38 90 MET A C 1
ATOM 704 O O . MET A 1 90 ? 9.516 -5.840 8.161 1.00 95.38 90 MET A O 1
ATOM 708 N N . SER A 1 91 ? 9.040 -3.745 7.472 1.00 94.38 91 SER A N 1
ATOM 709 C CA . SER A 1 91 ? 9.901 -3.039 8.415 1.00 94.38 91 SER A CA 1
ATOM 710 C C . SER A 1 91 ? 9.204 -1.763 8.879 1.00 94.38 91 SER A C 1
ATOM 712 O O . SER A 1 91 ? 8.664 -1.002 8.075 1.00 94.38 91 SER A O 1
ATOM 714 N N . ASN A 1 92 ? 9.191 -1.518 10.190 1.00 94.38 92 ASN A N 1
ATOM 715 C CA . ASN A 1 92 ? 8.472 -0.408 10.823 1.00 94.38 92 ASN A CA 1
ATOM 716 C C . ASN A 1 92 ? 6.974 -0.376 10.487 1.00 94.38 92 ASN A C 1
ATOM 718 O O . ASN A 1 92 ? 6.204 -1.120 11.081 1.00 94.38 92 ASN A O 1
ATOM 722 N N . ASN A 1 93 ? 6.566 0.495 9.562 1.00 94.88 93 ASN A N 1
ATOM 723 C CA . ASN A 1 93 ? 5.197 0.625 9.057 1.00 94.88 93 ASN A CA 1
ATOM 724 C C . ASN A 1 93 ? 5.154 0.529 7.517 1.00 94.88 93 ASN A C 1
ATOM 726 O O . ASN A 1 93 ? 4.181 0.951 6.892 1.00 94.88 93 ASN A O 1
ATOM 730 N N . ALA A 1 94 ? 6.222 0.015 6.904 1.00 96.50 94 ALA A N 1
ATOM 731 C CA . ALA A 1 94 ? 6.362 -0.130 5.467 1.00 96.50 94 ALA A CA 1
ATOM 732 C C . ALA A 1 94 ? 6.366 -1.610 5.074 1.00 96.50 94 ALA A C 1
ATOM 734 O O . ALA A 1 94 ? 7.032 -2.440 5.694 1.00 96.50 94 ALA A O 1
ATOM 735 N N . ILE A 1 95 ? 5.599 -1.929 4.040 1.00 97.31 95 ILE A N 1
ATOM 736 C CA . ILE A 1 95 ? 5.594 -3.212 3.351 1.00 97.31 95 ILE A CA 1
ATOM 737 C C . ILE A 1 95 ? 6.432 -3.026 2.092 1.00 97.31 95 ILE A C 1
ATOM 739 O O . ILE A 1 95 ? 6.067 -2.245 1.217 1.00 97.31 95 ILE A O 1
ATOM 743 N N . HIS A 1 96 ? 7.542 -3.740 2.015 1.00 97.50 96 HIS A N 1
ATOM 744 C CA . HIS A 1 96 ? 8.463 -3.739 0.890 1.00 97.50 96 HIS A CA 1
ATOM 745 C C . HIS A 1 96 ? 8.115 -4.922 -0.013 1.00 97.50 96 HIS A C 1
ATOM 747 O O . HIS A 1 96 ? 7.987 -6.049 0.470 1.00 97.50 96 HIS A O 1
ATOM 753 N N . VAL A 1 97 ? 7.897 -4.671 -1.303 1.00 96.44 97 VAL A N 1
ATOM 754 C CA . VAL A 1 97 ? 7.452 -5.666 -2.288 1.00 96.44 97 VAL A CA 1
ATOM 755 C C . VAL A 1 97 ? 8.394 -5.641 -3.482 1.00 96.44 97 VAL A C 1
ATOM 757 O O . VAL A 1 97 ? 8.638 -4.582 -4.055 1.00 96.44 97 VAL A O 1
ATOM 760 N N . SER A 1 98 ? 8.888 -6.802 -3.904 1.00 96.44 98 SER A N 1
ATOM 761 C CA . SER A 1 98 ? 9.805 -6.861 -5.043 1.00 96.44 98 SER A CA 1
ATOM 762 C C . SER A 1 98 ? 9.111 -6.649 -6.380 1.00 96.44 98 SER A C 1
ATOM 764 O O . SER A 1 98 ? 8.158 -7.346 -6.749 1.00 96.44 98 SER A O 1
ATOM 766 N N . ALA A 1 99 ? 9.678 -5.741 -7.170 1.00 96.62 99 ALA A N 1
ATOM 767 C CA . ALA A 1 99 ? 9.338 -5.562 -8.571 1.00 96.62 99 ALA A CA 1
ATOM 768 C C . ALA A 1 99 ? 9.605 -6.834 -9.395 1.00 96.62 99 ALA A C 1
ATOM 770 O O . ALA A 1 99 ? 8.788 -7.204 -10.241 1.00 96.62 99 ALA A O 1
ATOM 771 N N . SER A 1 100 ? 10.701 -7.551 -9.122 1.00 94.69 100 SER A N 1
ATOM 772 C CA . SER A 1 100 ? 11.024 -8.825 -9.780 1.00 94.69 100 SER A CA 1
ATOM 773 C C . SER A 1 100 ? 9.932 -9.871 -9.549 1.00 94.69 100 SER A C 1
ATOM 775 O O . SER A 1 100 ? 9.617 -10.650 -10.451 1.00 94.69 100 SER A O 1
ATOM 777 N N . TYR A 1 101 ? 9.307 -9.869 -8.369 1.00 93.75 101 TYR A N 1
ATOM 778 C CA . TYR A 1 101 ? 8.186 -10.759 -8.078 1.00 93.75 101 TYR A CA 1
ATOM 779 C C . TYR A 1 101 ? 6.888 -10.307 -8.761 1.00 93.75 101 TYR A C 1
ATOM 781 O O . TYR A 1 101 ? 6.211 -11.128 -9.378 1.00 93.75 101 TYR A O 1
ATOM 789 N N . ILE A 1 102 ? 6.581 -9.003 -8.751 1.00 94.06 102 ILE A N 1
ATOM 790 C CA . ILE A 1 102 ? 5.440 -8.423 -9.488 1.00 94.06 102 ILE A CA 1
ATOM 791 C C . ILE A 1 102 ? 5.496 -8.787 -10.977 1.00 94.06 102 ILE A C 1
ATOM 793 O O . ILE A 1 102 ? 4.475 -9.126 -11.576 1.00 94.06 102 ILE A O 1
ATOM 797 N N . LEU A 1 103 ? 6.688 -8.771 -11.576 1.00 93.69 103 LEU A N 1
ATOM 798 C CA . LEU A 1 103 ? 6.872 -9.151 -12.973 1.00 93.69 103 LEU A CA 1
ATOM 799 C C . LEU A 1 103 ? 6.466 -10.606 -13.250 1.00 93.69 103 LEU A C 1
ATOM 801 O O . LEU A 1 103 ? 5.919 -10.881 -14.315 1.00 93.69 103 LEU A O 1
ATOM 805 N N . ARG A 1 104 ? 6.715 -11.523 -12.309 1.00 89.50 104 ARG A N 1
ATOM 806 C CA . ARG A 1 104 ? 6.526 -12.974 -12.485 1.00 89.50 104 ARG A CA 1
ATOM 807 C C . ARG A 1 104 ? 5.092 -13.450 -12.252 1.00 89.50 104 ARG A C 1
ATOM 809 O O . ARG A 1 104 ? 4.741 -14.525 -12.728 1.00 89.50 104 ARG A O 1
ATOM 816 N N . ILE A 1 105 ? 4.259 -12.687 -11.544 1.00 78.88 105 ILE A N 1
ATOM 817 C CA . ILE A 1 105 ? 2.868 -13.084 -11.274 1.00 78.88 105 ILE A CA 1
ATOM 818 C C . ILE A 1 105 ? 2.078 -13.028 -12.582 1.00 78.88 105 ILE A C 1
ATOM 820 O O . ILE A 1 105 ? 1.828 -11.949 -13.097 1.00 78.88 105 ILE A O 1
ATOM 824 N N . ILE A 1 106 ? 1.669 -14.152 -13.158 1.00 58.44 106 ILE A N 1
ATOM 825 C CA . ILE A 1 106 ? 0.812 -14.152 -14.357 1.00 58.44 106 ILE A CA 1
ATOM 826 C C . ILE A 1 106 ? -0.546 -13.525 -13.972 1.00 58.44 106 ILE A C 1
ATOM 828 O O . ILE A 1 106 ? -1.057 -13.860 -12.901 1.00 58.44 106 ILE A O 1
ATOM 832 N N . PRO A 1 107 ? -1.133 -12.596 -14.760 1.00 57.53 107 PRO A N 1
ATOM 833 C CA . PRO A 1 107 ? -2.474 -12.101 -14.456 1.00 57.53 107 PRO A CA 1
ATOM 834 C C . PRO A 1 107 ? -3.441 -13.288 -14.442 1.00 57.53 107 PRO A C 1
ATOM 836 O O . PRO A 1 107 ? -3.424 -14.092 -15.375 1.00 57.53 107 PRO A O 1
ATOM 839 N N . ALA A 1 108 ? -4.263 -13.412 -13.399 1.00 48.75 108 ALA A N 1
ATOM 840 C CA . ALA A 1 108 ? -5.412 -14.307 -13.459 1.00 48.75 108 ALA A CA 1
ATOM 841 C C . ALA A 1 108 ? -6.308 -13.818 -14.609 1.00 48.75 108 ALA A C 1
ATOM 843 O O . ALA A 1 108 ? -6.762 -12.672 -14.573 1.00 48.75 108 ALA A O 1
ATOM 844 N N . MET A 1 109 ? -6.440 -14.644 -15.653 1.00 39.31 109 MET A N 1
ATOM 845 C CA . MET A 1 109 ? -7.381 -14.435 -16.758 1.00 39.31 109 MET A CA 1
ATOM 846 C C . MET A 1 109 ? -8.810 -14.680 -16.286 1.00 39.31 109 MET A C 1
ATOM 848 O O . MET A 1 109 ? -8.994 -15.606 -15.461 1.00 39.31 109 MET A O 1
#

Secondary structure (DSSP, 8-state):
--HHHHHHHHHHHHHH-----PPEEEEEE--TTSHHHHHIIIIIHHHHHHHHHHHHHHHHHHHTT--GGGS---SEEEEEEES-SSSEEEETTEEEEEHHHHHHS----

pLDDT: mean 88.39, std 13.69, range [39.31, 98.31]

Organism: NCBI:txid544730

Foldseek 3Di:
DDVVVVVVVVVVVVVVPDPPLPAAEFEDEPPPPDPLSVCCVPPQRGVNVRVVVSVVVVVVCVVVVPDPVNDDPHNYAYEYADCDDDQWDDDDRYIYHYSVNSNPDDPDD

InterPro domains:
  IPR007541 Uncharacterised protein family, basic secretory protein [PF04450] (21-105)
  IPR007541 Uncharacterised protein family, basic secretory protein [PTHR33321] (4-102)